Protein AF-A0A961QX63-F1 (afdb_monomer_lite)

Structure (mmCIF, N/CA/C/O backbone):
data_AF-A0A961QX63-F1
#
_entry.id   AF-A0A961QX63-F1
#
loop_
_atom_site.group_PDB
_atom_site.id
_atom_site.type_symbol
_atom_site.label_atom_id
_atom_site.label_alt_id
_atom_site.label_comp_id
_atom_site.label_asym_id
_atom_site.label_entity_id
_atom_site.label_seq_id
_atom_site.pdbx_PDB_ins_code
_atom_site.Cartn_x
_atom_site.Cartn_y
_atom_site.Cartn_z
_atom_site.occupancy
_atom_site.B_iso_or_equiv
_atom_site.auth_seq_id
_atom_site.auth_comp_id
_atom_site.auth_asym_id
_atom_site.auth_atom_id
_atom_site.pdbx_PDB_model_num
ATOM 1 N N . ALA A 1 1 ? -51.805 -22.022 -39.178 1.00 42.09 1 ALA A N 1
ATOM 2 C CA . ALA A 1 1 ? -50.680 -21.346 -39.847 1.00 42.09 1 ALA A CA 1
ATOM 3 C C . ALA A 1 1 ? -50.915 -19.857 -39.677 1.00 42.09 1 ALA A C 1
ATOM 5 O O . ALA A 1 1 ? -52.020 -19.425 -39.961 1.00 42.09 1 ALA A O 1
ATOM 6 N N . ASP A 1 2 ? -50.021 -19.036 -39.163 1.00 42.81 2 ASP A N 1
ATOM 7 C CA . ASP A 1 2 ? -48.663 -19.212 -38.654 1.00 42.81 2 ASP A CA 1
ATOM 8 C C . ASP A 1 2 ? -48.415 -17.905 -37.878 1.00 42.81 2 ASP A C 1
ATOM 10 O O . ASP A 1 2 ? -48.615 -16.826 -38.437 1.00 42.81 2 ASP A O 1
ATOM 14 N N . ALA A 1 3 ? -48.151 -17.978 -36.572 1.00 47.91 3 ALA A N 1
ATOM 15 C CA . ALA A 1 3 ? -47.845 -16.800 -35.766 1.00 47.91 3 ALA A CA 1
ATOM 16 C C . ALA A 1 3 ? -46.327 -16.619 -35.795 1.00 47.91 3 ALA A C 1
ATOM 18 O O . ALA A 1 3 ? -45.609 -17.184 -34.972 1.00 47.91 3 ALA A O 1
ATOM 19 N N . ALA A 1 4 ? -45.866 -15.884 -36.806 1.00 50.94 4 ALA A N 1
ATOM 20 C CA . ALA A 1 4 ? -44.478 -15.489 -36.971 1.00 50.94 4 ALA A CA 1
ATOM 21 C C . ALA A 1 4 ? -44.021 -14.643 -35.772 1.00 50.94 4 ALA A C 1
ATOM 23 O O . ALA A 1 4 ? -44.694 -13.692 -35.366 1.00 50.94 4 ALA A O 1
ATOM 24 N N . GLY A 1 5 ? -42.892 -15.049 -35.193 1.00 50.41 5 GLY A N 1
ATOM 25 C CA . GLY A 1 5 ? -42.320 -14.474 -33.987 1.00 50.41 5 GLY A CA 1
ATOM 26 C C . GLY A 1 5 ? -41.687 -13.098 -34.166 1.00 50.41 5 GLY A C 1
ATOM 27 O O . GLY A 1 5 ? -41.497 -12.598 -35.273 1.00 50.41 5 GLY A O 1
ATOM 28 N N . ALA A 1 6 ? -41.308 -12.525 -33.029 1.00 51.50 6 ALA A N 1
ATOM 29 C CA . ALA A 1 6 ? -40.269 -11.517 -32.948 1.00 51.50 6 ALA A CA 1
ATOM 30 C C . ALA A 1 6 ? -39.581 -11.642 -31.584 1.00 51.50 6 ALA A C 1
ATOM 32 O O . ALA A 1 6 ? -40.170 -11.375 -30.537 1.00 51.50 6 ALA A O 1
ATOM 33 N N . ASP A 1 7 ? -38.350 -12.134 -31.670 1.00 47.38 7 ASP A N 1
ATOM 34 C CA . ASP A 1 7 ? -37.263 -12.109 -30.701 1.00 47.38 7 ASP A CA 1
ATOM 35 C C . ASP A 1 7 ? -37.308 -10.903 -29.751 1.00 47.38 7 ASP A C 1
ATOM 37 O O . ASP A 1 7 ? -37.364 -9.746 -30.172 1.00 47.38 7 ASP A O 1
ATOM 41 N N . ALA A 1 8 ? -37.225 -11.186 -28.453 1.00 56.88 8 ALA A N 1
ATOM 42 C CA . ALA A 1 8 ? -36.881 -10.192 -27.452 1.00 56.88 8 ALA A CA 1
ATOM 43 C C .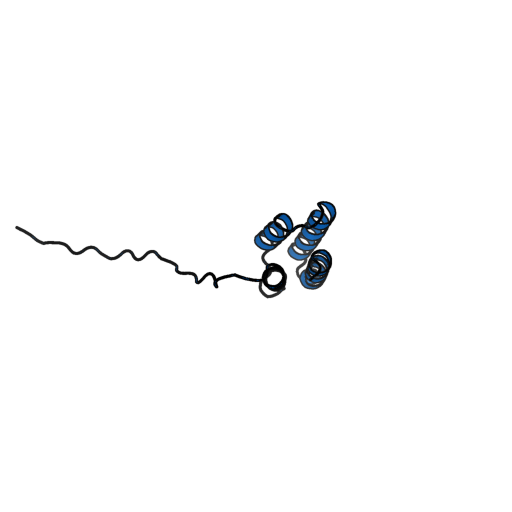 ALA A 1 8 ? -35.390 -9.849 -27.596 1.00 56.88 8 ALA A C 1
ATOM 45 O O . ALA A 1 8 ? -34.566 -10.766 -27.553 1.00 56.88 8 ALA A O 1
ATOM 46 N N . PRO A 1 9 ? -34.994 -8.570 -27.698 1.00 53.34 9 PRO A N 1
ATOM 47 C CA . PRO A 1 9 ? -33.592 -8.236 -27.561 1.00 53.34 9 PRO A CA 1
ATOM 48 C C . PRO A 1 9 ? -33.207 -8.391 -26.086 1.00 53.34 9 PRO A C 1
ATOM 50 O O . PRO A 1 9 ? -33.515 -7.546 -25.244 1.00 53.34 9 PRO A O 1
ATOM 53 N N . VAL A 1 10 ? -32.517 -9.490 -25.777 1.00 56.88 10 VAL A N 1
ATOM 54 C CA . VAL A 1 10 ? -31.576 -9.538 -24.660 1.00 56.88 10 VAL A CA 1
ATOM 55 C C . VAL A 1 10 ? -30.410 -8.626 -25.033 1.00 56.88 10 VAL A C 1
ATOM 57 O O . VAL A 1 10 ? -29.504 -9.001 -25.767 1.00 56.88 10 VAL A O 1
ATOM 60 N N . VAL A 1 11 ? -30.468 -7.379 -24.580 1.00 50.97 11 VAL A N 1
ATOM 61 C CA . VAL A 1 11 ? -29.291 -6.510 -24.536 1.00 50.97 11 VAL A CA 1
ATOM 62 C C . VAL A 1 11 ? -28.683 -6.633 -23.147 1.00 50.97 11 VAL A C 1
ATOM 64 O O . VAL A 1 11 ? -28.888 -5.809 -22.262 1.00 50.97 11 VAL A O 1
ATOM 67 N N . ASP A 1 12 ? -27.967 -7.741 -22.969 1.00 53.69 12 ASP A N 1
ATOM 68 C CA . ASP A 1 12 ? -26.819 -7.802 -22.078 1.00 53.69 12 ASP A CA 1
ATOM 69 C C . ASP A 1 12 ? -25.703 -6.986 -22.726 1.00 53.69 12 ASP A C 1
ATOM 71 O O . ASP A 1 12 ? -25.056 -7.440 -23.664 1.00 53.69 12 ASP A O 1
ATOM 75 N N . THR A 1 13 ? -25.523 -5.749 -22.284 1.00 47.66 13 THR A N 1
ATOM 76 C CA . THR A 1 13 ? -24.203 -5.118 -22.259 1.00 47.66 13 THR A CA 1
ATOM 77 C C . THR A 1 13 ? -24.264 -4.050 -21.184 1.00 47.66 13 THR A C 1
ATOM 79 O O . THR A 1 13 ? -24.701 -2.920 -21.406 1.00 47.66 13 THR A O 1
ATOM 82 N N . ALA A 1 14 ? -23.851 -4.444 -19.983 1.00 46.06 14 ALA A N 1
ATOM 83 C CA . ALA A 1 14 ? -23.291 -3.523 -19.017 1.00 46.06 14 ALA A CA 1
ATOM 84 C C . ALA A 1 14 ? -22.067 -2.857 -19.664 1.00 46.06 14 ALA A C 1
ATOM 86 O O . ALA A 1 14 ? -20.937 -3.305 -19.496 1.00 46.06 14 ALA A O 1
ATOM 87 N N . ASP A 1 15 ? -22.302 -1.791 -20.426 1.00 40.78 15 ASP A N 1
ATOM 88 C CA . ASP A 1 15 ? -21.274 -0.829 -20.802 1.00 40.78 15 ASP A CA 1
ATOM 89 C C . ASP A 1 15 ? -21.020 0.031 -19.556 1.00 40.78 15 ASP A C 1
ATOM 91 O O . ASP A 1 15 ? -21.440 1.182 -19.421 1.00 40.78 15 ASP A O 1
ATOM 95 N N . ALA A 1 16 ? -20.416 -0.606 -18.550 1.00 45.34 16 ALA A N 1
ATOM 96 C CA . ALA A 1 16 ? -19.639 0.113 -17.570 1.00 45.34 16 ALA A CA 1
ATOM 97 C C . ALA A 1 16 ? -18.504 0.723 -18.379 1.00 45.34 16 ALA A C 1
ATOM 99 O O . ALA A 1 16 ? -17.558 0.025 -18.740 1.00 45.34 16 ALA A O 1
ATOM 100 N N . ALA A 1 17 ? -18.676 1.998 -18.721 1.00 42.06 17 ALA A N 1
ATOM 101 C CA . ALA A 1 17 ? -17.649 2.852 -19.268 1.00 42.06 17 ALA A CA 1
ATOM 102 C C . ALA A 1 17 ? -16.371 2.650 -18.445 1.00 42.06 17 ALA A C 1
ATOM 104 O O . ALA A 1 17 ? -16.194 3.248 -17.386 1.00 42.06 17 ALA A O 1
ATOM 105 N N . ALA A 1 18 ? -15.497 1.764 -18.915 1.00 45.44 18 ALA A N 1
ATOM 106 C CA . ALA A 1 18 ? -14.096 1.817 -18.588 1.00 45.44 18 ALA A CA 1
ATOM 107 C C . ALA A 1 18 ? -13.639 3.112 -19.258 1.00 45.44 18 ALA A C 1
ATOM 109 O O . ALA A 1 18 ? -13.646 3.166 -20.492 1.00 45.44 18 ALA A O 1
ATOM 110 N N . PRO A 1 19 ? -13.349 4.195 -18.509 1.00 47.66 19 PRO A N 1
ATOM 111 C CA . PRO A 1 19 ? -12.740 5.342 -19.146 1.00 47.66 19 PRO A CA 1
ATOM 112 C C . PRO A 1 19 ? -11.480 4.831 -19.833 1.00 47.66 19 PRO A C 1
ATOM 114 O O . PRO A 1 19 ? -10.717 4.075 -19.233 1.00 47.66 19 PRO A O 1
ATOM 117 N N . ASP A 1 20 ? -11.354 5.200 -21.106 1.00 39.59 20 ASP A N 1
ATOM 118 C CA . ASP A 1 20 ? -10.245 4.913 -22.002 1.00 39.59 20 ASP A CA 1
ATOM 119 C C . ASP A 1 20 ? -8.946 5.300 -21.295 1.00 39.59 20 ASP A C 1
ATOM 121 O O . ASP A 1 20 ? -8.503 6.450 -21.259 1.00 39.59 20 ASP A O 1
ATOM 125 N N . ALA A 1 21 ? -8.415 4.317 -20.582 1.00 47.81 21 ALA A N 1
ATOM 126 C CA . ALA A 1 21 ? -7.360 4.488 -19.628 1.00 47.81 21 ALA A CA 1
ATOM 127 C C . ALA A 1 21 ? -6.038 4.313 -20.357 1.00 47.81 21 ALA A C 1
ATOM 129 O O . ALA A 1 21 ? -5.225 3.462 -20.008 1.00 47.81 21 ALA A O 1
ATOM 130 N N . THR A 1 22 ? -5.753 5.238 -21.273 1.00 44.78 22 THR A N 1
ATOM 131 C CA . THR A 1 22 ? -4.377 5.744 -21.363 1.00 44.78 22 THR A CA 1
ATOM 132 C C . THR A 1 22 ? -4.114 6.578 -20.100 1.00 44.78 22 THR A C 1
ATOM 134 O O . THR A 1 22 ? -3.786 7.759 -20.159 1.00 44.78 22 THR A O 1
ATOM 137 N N . ILE A 1 23 ? -4.368 5.989 -18.927 1.00 46.78 23 ILE A N 1
ATOM 138 C CA . ILE A 1 23 ? -3.995 6.572 -17.662 1.00 46.78 23 ILE A CA 1
ATOM 139 C C . ILE A 1 23 ? -2.504 6.324 -17.592 1.00 46.78 23 ILE A C 1
ATOM 141 O O . ILE A 1 23 ? -2.051 5.180 -17.628 1.00 46.78 23 ILE A O 1
ATOM 145 N N . ASP A 1 24 ? -1.750 7.412 -17.531 1.00 50.59 24 ASP A N 1
ATOM 146 C CA . ASP A 1 24 ? -0.432 7.386 -16.930 1.00 50.59 24 ASP A CA 1
ATOM 147 C C . ASP A 1 24 ? -0.523 6.523 -15.667 1.00 50.59 24 ASP A C 1
ATOM 149 O O . ASP A 1 24 ? -1.217 6.903 -14.726 1.00 50.59 24 ASP A O 1
ATOM 153 N N . SER A 1 25 ? 0.053 5.315 -15.681 1.00 55.41 25 SER A N 1
ATOM 154 C CA . SER A 1 25 ? -0.227 4.303 -14.656 1.00 55.41 25 SER A CA 1
ATOM 155 C C . SER A 1 25 ? -0.017 4.853 -13.243 1.00 55.41 25 SER A C 1
ATOM 157 O O . SER A 1 25 ? -0.708 4.425 -12.327 1.00 55.41 25 SER A O 1
ATOM 159 N N . GLY A 1 26 ? 0.862 5.849 -13.072 1.00 57.66 26 GLY A N 1
ATOM 160 C CA . GLY A 1 26 ? 1.048 6.575 -11.818 1.00 57.66 26 GLY A CA 1
ATOM 161 C C . GLY A 1 26 ? -0.196 7.329 -11.339 1.00 57.66 26 GLY A C 1
ATOM 162 O O . GLY A 1 26 ? -0.580 7.191 -10.181 1.00 57.66 26 GLY A O 1
ATOM 163 N N . MET A 1 27 ? -0.889 8.053 -12.217 1.00 57.16 27 MET A N 1
ATOM 164 C CA . MET A 1 27 ? -2.082 8.828 -11.858 1.00 57.16 27 MET A CA 1
ATOM 165 C C . MET A 1 27 ? -3.311 7.942 -11.550 1.00 57.16 27 MET A C 1
ATOM 167 O O . MET A 1 27 ? -4.093 8.275 -10.660 1.00 57.16 27 MET A O 1
ATOM 171 N N . ALA A 1 28 ? -3.457 6.777 -12.201 1.00 69.88 28 ALA A N 1
ATOM 172 C CA . ALA A 1 28 ? -4.494 5.784 -11.850 1.00 69.88 28 ALA A CA 1
ATOM 173 C C . ALA A 1 28 ? -4.238 5.199 -10.467 1.00 69.88 28 ALA A C 1
ATOM 175 O O . ALA A 1 28 ? -5.161 5.094 -9.659 1.00 69.88 28 ALA A O 1
ATOM 176 N N . LEU A 1 29 ? -2.985 4.823 -10.202 1.00 71.62 29 LEU A N 1
ATOM 177 C CA . LEU A 1 29 ? -2.582 4.280 -8.913 1.00 71.62 29 LEU A CA 1
ATOM 178 C C . LEU A 1 29 ? -2.872 5.298 -7.809 1.00 71.62 29 LEU A C 1
ATOM 180 O O . LEU A 1 29 ? -3.473 4.927 -6.806 1.00 71.62 29 LEU A O 1
ATOM 184 N N . ASP A 1 30 ? -2.565 6.577 -8.022 1.00 74.56 30 ASP A N 1
ATOM 185 C CA . ASP A 1 30 ? -2.803 7.608 -7.011 1.00 74.56 30 ASP A CA 1
ATOM 186 C C . ASP A 1 30 ? -4.277 7.714 -6.602 1.00 74.56 30 ASP A C 1
ATOM 188 O O . ASP A 1 30 ? -4.583 7.774 -5.410 1.00 74.56 30 ASP A O 1
ATOM 192 N N . THR A 1 31 ? -5.189 7.632 -7.580 1.00 75.81 31 THR A N 1
ATOM 193 C CA . THR A 1 31 ? -6.642 7.606 -7.337 1.00 75.81 31 THR A CA 1
ATOM 194 C C . THR A 1 31 ? -7.124 6.308 -6.679 1.00 75.81 31 THR A C 1
ATOM 196 O O . THR A 1 31 ? -7.993 6.358 -5.808 1.00 75.81 31 THR A O 1
ATOM 199 N N . LEU A 1 32 ? -6.525 5.163 -7.028 1.00 75.75 32 LEU A N 1
ATOM 200 C CA . LEU A 1 32 ? -6.817 3.847 -6.439 1.00 75.75 32 LEU A CA 1
ATOM 201 C C . LEU A 1 32 ? -6.375 3.756 -4.973 1.00 75.75 32 LEU A C 1
ATOM 203 O O . LEU A 1 32 ? -7.039 3.139 -4.144 1.00 75.75 32 LEU A O 1
ATOM 207 N N . PHE A 1 33 ? -5.256 4.394 -4.636 1.00 80.12 33 PHE A N 1
ATOM 208 C CA . PHE A 1 33 ? -4.721 4.461 -3.282 1.00 80.12 33 PHE A CA 1
ATOM 209 C C . PHE A 1 33 ? -5.264 5.681 -2.519 1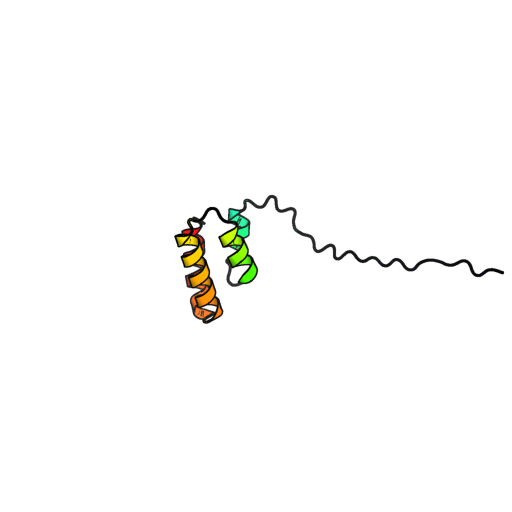.00 80.12 33 PHE A C 1
ATOM 211 O O . PHE A 1 33 ? -4.493 6.338 -1.824 1.00 80.12 33 PHE A O 1
ATOM 218 N N . THR A 1 34 ? -6.555 6.023 -2.641 1.00 81.00 34 THR A N 1
ATOM 219 C CA . THR A 1 34 ? -7.227 7.095 -1.866 1.00 81.00 34 THR A CA 1
ATOM 220 C C . THR A 1 34 ? -8.221 6.529 -0.857 1.00 81.00 34 THR A C 1
ATOM 222 O O . THR A 1 34 ? -8.813 5.484 -1.088 1.00 81.00 34 THR A O 1
ATOM 225 N N . ALA A 1 35 ? -8.477 7.244 0.244 1.00 77.62 35 ALA A N 1
ATOM 226 C CA . ALA A 1 35 ? -9.469 6.815 1.233 1.00 77.62 35 ALA A CA 1
ATOM 227 C C . ALA A 1 35 ? -10.913 6.762 0.685 1.00 77.62 35 ALA A C 1
ATOM 229 O O . ALA A 1 35 ? -11.698 5.937 1.140 1.00 77.62 35 ALA A O 1
ATOM 230 N N . GLU A 1 36 ? -11.253 7.593 -0.306 1.00 76.25 36 GLU A N 1
ATOM 231 C CA . GLU A 1 36 ? -12.587 7.665 -0.937 1.00 76.25 36 GLU A CA 1
ATOM 232 C C . GLU A 1 36 ? -12.810 6.648 -2.073 1.00 76.25 36 GLU A C 1
ATOM 234 O O . GLU A 1 36 ? -13.758 6.757 -2.845 1.00 76.25 36 GLU A O 1
ATOM 239 N N . GLY A 1 37 ? -11.958 5.634 -2.177 1.00 69.81 37 GLY A N 1
ATOM 240 C CA . GLY A 1 37 ? -12.084 4.589 -3.193 1.00 69.81 37 GLY A CA 1
ATOM 241 C C . GLY A 1 37 ? -11.125 3.429 -2.973 1.00 69.81 37 GLY A C 1
ATOM 242 O O . GLY A 1 37 ? -10.804 2.718 -3.923 1.00 69.81 37 GLY A O 1
ATOM 243 N N . PHE A 1 38 ? -10.628 3.266 -1.741 1.00 82.69 38 PHE A N 1
ATOM 244 C CA . PHE A 1 38 ? -9.615 2.271 -1.434 1.00 82.69 38 PHE A CA 1
ATOM 245 C C . PHE A 1 38 ? -10.200 0.869 -1.541 1.00 82.69 38 PHE A C 1
ATOM 247 O O . PHE A 1 38 ? -11.071 0.487 -0.758 1.00 82.69 38 PHE A O 1
ATOM 254 N N . ASP A 1 39 ? -9.649 0.087 -2.460 1.00 85.38 39 ASP A N 1
ATOM 255 C CA . ASP A 1 39 ? -9.990 -1.316 -2.617 1.00 85.38 39 ASP A CA 1
ATOM 256 C C . ASP A 1 39 ? -8.738 -2.168 -2.409 1.00 85.38 39 ASP A C 1
ATOM 258 O O . ASP A 1 39 ? -7.758 -2.065 -3.149 1.00 85.38 39 ASP A O 1
ATOM 262 N N . TYR A 1 40 ? -8.753 -2.980 -1.349 1.00 85.06 40 TYR A N 1
ATOM 263 C CA . TYR A 1 40 ? -7.593 -3.756 -0.922 1.00 85.06 40 TYR A CA 1
ATOM 264 C C . TYR A 1 40 ? -7.131 -4.736 -2.004 1.00 85.06 40 TYR A C 1
ATOM 266 O O . TYR A 1 40 ? -5.932 -4.829 -2.263 1.00 85.06 40 TYR A O 1
ATOM 274 N N . ASP A 1 41 ? -8.057 -5.443 -2.654 1.00 86.38 41 ASP A N 1
ATOM 275 C CA . ASP A 1 41 ? -7.713 -6.441 -3.670 1.00 86.38 41 ASP A CA 1
ATOM 276 C C . ASP A 1 41 ? -7.087 -5.776 -4.903 1.00 86.38 41 ASP A C 1
ATOM 278 O O . ASP A 1 41 ? -6.024 -6.198 -5.370 1.00 86.38 41 ASP A O 1
ATOM 282 N N . GLN A 1 42 ? -7.671 -4.668 -5.371 1.00 84.75 42 GLN A N 1
ATOM 283 C CA . GLN A 1 42 ? -7.123 -3.884 -6.484 1.00 84.75 42 GLN A CA 1
ATOM 284 C C . GLN A 1 42 ? -5.768 -3.264 -6.138 1.00 84.75 42 GLN A C 1
ATOM 286 O O . GLN A 1 42 ? -4.853 -3.268 -6.959 1.00 84.75 42 GLN A O 1
ATOM 291 N N . ALA A 1 43 ? -5.615 -2.758 -4.917 1.00 84.75 43 ALA A N 1
ATOM 292 C CA . ALA A 1 43 ? -4.383 -2.169 -4.418 1.00 84.75 43 ALA A CA 1
ATOM 293 C C . ALA A 1 43 ? -3.243 -3.203 -4.339 1.00 84.75 43 ALA A C 1
ATOM 295 O O . ALA A 1 43 ? -2.113 -2.925 -4.749 1.00 84.75 43 ALA A O 1
ATOM 296 N N . VAL A 1 44 ? -3.535 -4.423 -3.878 1.00 86.50 44 VAL A N 1
ATOM 297 C CA . VAL A 1 44 ? -2.576 -5.539 -3.871 1.00 86.50 44 VAL A CA 1
ATOM 298 C C . VAL A 1 44 ? -2.211 -5.962 -5.294 1.00 86.50 44 VAL A C 1
ATOM 300 O O . VAL A 1 44 ? -1.024 -6.143 -5.574 1.00 86.50 44 VAL A O 1
ATOM 303 N N . ALA A 1 45 ? -3.188 -6.069 -6.198 1.00 87.19 45 ALA A N 1
ATOM 304 C CA . ALA A 1 45 ? -2.943 -6.388 -7.605 1.00 87.19 45 ALA A CA 1
ATOM 305 C C . ALA A 1 45 ? -2.081 -5.315 -8.293 1.00 87.19 45 ALA A C 1
ATOM 307 O O . ALA A 1 45 ? -1.132 -5.637 -9.007 1.00 87.19 45 ALA A O 1
ATOM 308 N N . ALA A 1 46 ? -2.352 -4.041 -8.015 1.00 84.44 46 ALA A N 1
ATOM 309 C CA . ALA A 1 46 ? -1.577 -2.900 -8.483 1.00 84.44 46 ALA A CA 1
ATOM 310 C C . ALA A 1 46 ? -0.126 -2.918 -7.975 1.00 84.44 46 ALA A C 1
ATOM 312 O O . ALA A 1 46 ? 0.807 -2.706 -8.749 1.00 84.44 46 ALA A O 1
ATOM 313 N N . ILE A 1 47 ? 0.085 -3.212 -6.688 1.00 86.06 47 ILE A N 1
ATOM 314 C CA . ILE A 1 47 ? 1.425 -3.388 -6.106 1.00 86.06 47 ILE A CA 1
ATOM 315 C C . ILE A 1 47 ? 2.157 -4.561 -6.765 1.00 86.06 47 ILE A C 1
ATOM 317 O O . ILE A 1 47 ? 3.357 -4.460 -7.032 1.00 86.06 47 ILE A O 1
ATOM 321 N N . ASP A 1 48 ? 1.464 -5.672 -7.022 1.00 85.06 48 ASP A N 1
ATOM 322 C CA . ASP A 1 48 ? 2.068 -6.852 -7.641 1.00 85.06 48 ASP A CA 1
ATOM 323 C C . ASP A 1 48 ? 2.445 -6.605 -9.108 1.00 85.06 48 ASP A C 1
ATOM 325 O O . ASP A 1 48 ? 3.544 -6.975 -9.529 1.00 85.06 48 ASP A O 1
ATOM 329 N N . ALA A 1 49 ? 1.605 -5.876 -9.842 1.00 84.06 49 ALA A N 1
ATOM 330 C CA . ALA A 1 49 ? 1.892 -5.406 -11.194 1.00 84.06 49 ALA A CA 1
ATOM 331 C C . ALA A 1 49 ? 2.976 -4.310 -11.236 1.00 84.06 49 ALA A C 1
ATOM 333 O O . ALA A 1 49 ? 3.626 -4.123 -12.264 1.00 84.06 49 ALA A O 1
ATOM 334 N N . SER A 1 50 ? 3.200 -3.599 -10.127 1.00 82.75 50 SER A N 1
ATOM 335 C CA . SER A 1 50 ? 4.195 -2.531 -10.041 1.00 82.75 50 SER A CA 1
ATOM 336 C C . SER A 1 50 ? 5.634 -3.060 -10.114 1.00 82.75 50 SER A C 1
ATOM 338 O O . SER A 1 50 ? 5.963 -4.175 -9.691 1.00 82.75 50 SER A O 1
ATOM 340 N N . THR A 1 51 ? 6.535 -2.210 -10.604 1.00 83.50 51 THR A N 1
ATOM 341 C CA . THR A 1 51 ? 7.990 -2.429 -10.679 1.00 83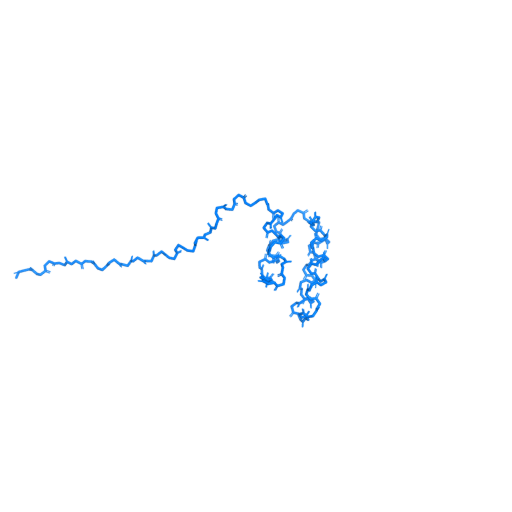.50 51 THR A CA 1
ATOM 342 C C . THR A 1 51 ? 8.697 -2.323 -9.325 1.00 83.50 51 THR A C 1
ATOM 344 O O . THR A 1 51 ? 9.926 -2.412 -9.262 1.00 83.50 51 THR A O 1
ATOM 347 N N . LEU A 1 52 ? 7.943 -2.173 -8.229 1.00 83.75 52 LEU A N 1
ATOM 348 C CA . LEU A 1 52 ? 8.462 -2.229 -6.866 1.00 83.75 52 LEU A CA 1
ATOM 349 C C . LEU A 1 52 ? 9.337 -3.470 -6.639 1.00 83.75 52 LEU A C 1
ATOM 351 O O . LEU A 1 52 ? 9.038 -4.587 -7.066 1.00 83.75 52 LEU A O 1
ATOM 355 N N . SER A 1 53 ? 10.411 -3.291 -5.874 1.00 88.25 53 SER A N 1
ATOM 356 C CA . SER A 1 53 ? 11.197 -4.425 -5.381 1.00 88.25 53 SER A CA 1
ATOM 357 C C . SER A 1 53 ? 10.339 -5.324 -4.487 1.00 88.25 53 SER A C 1
ATOM 359 O O . SER A 1 53 ? 9.447 -4.830 -3.799 1.00 88.25 53 SER A O 1
ATOM 361 N N . ARG A 1 54 ? 10.642 -6.631 -4.409 1.00 88.06 54 ARG A N 1
ATOM 362 C CA . ARG A 1 54 ? 9.900 -7.580 -3.543 1.00 88.06 54 ARG A CA 1
ATOM 363 C C . ARG A 1 54 ? 9.709 -7.068 -2.114 1.00 88.06 54 ARG A C 1
ATOM 365 O O . ARG A 1 54 ? 8.626 -7.201 -1.564 1.00 88.06 54 ARG A O 1
ATOM 372 N N . LEU A 1 55 ? 10.739 -6.437 -1.547 1.00 89.50 55 LEU A N 1
ATOM 373 C CA . LEU A 1 55 ? 10.663 -5.832 -0.219 1.00 89.50 55 LEU A CA 1
ATOM 374 C C . LEU A 1 55 ? 9.632 -4.690 -0.152 1.00 89.50 55 LEU A C 1
ATOM 376 O O . LEU A 1 55 ? 8.854 -4.637 0.795 1.00 89.50 55 LEU A O 1
ATOM 380 N N . GLY A 1 56 ? 9.596 -3.820 -1.166 1.00 89.19 56 GLY A N 1
ATOM 381 C CA . GLY A 1 56 ? 8.613 -2.741 -1.284 1.00 89.19 56 GLY A CA 1
ATOM 382 C C . GLY A 1 56 ? 7.191 -3.274 -1.448 1.00 89.19 56 GLY A C 1
ATOM 383 O O . GLY A 1 56 ? 6.288 -2.796 -0.770 1.00 89.19 56 GLY A O 1
ATOM 384 N N . LYS A 1 57 ? 7.003 -4.333 -2.250 1.00 90.69 57 LYS A N 1
ATOM 385 C CA . LYS A 1 57 ? 5.701 -5.006 -2.400 1.00 90.69 57 LYS A CA 1
ATOM 386 C C . LYS A 1 57 ? 5.191 -5.563 -1.074 1.00 90.69 57 LYS A C 1
ATOM 388 O O . LYS A 1 57 ? 4.060 -5.287 -0.687 1.00 90.69 57 LYS A O 1
ATOM 393 N N . THR A 1 58 ? 6.037 -6.288 -0.340 1.00 91.38 58 THR A N 1
ATOM 394 C CA . THR A 1 58 ? 5.673 -6.820 0.981 1.00 91.38 58 THR A CA 1
ATOM 395 C C . THR A 1 58 ? 5.389 -5.704 1.986 1.00 91.38 58 THR A C 1
ATOM 397 O O . THR A 1 58 ? 4.434 -5.810 2.751 1.00 91.38 58 THR A O 1
ATOM 400 N N . ALA A 1 59 ? 6.184 -4.629 1.999 1.00 90.31 59 ALA A N 1
ATOM 401 C CA . ALA A 1 59 ? 5.944 -3.485 2.879 1.00 90.31 59 ALA A CA 1
ATOM 402 C C . ALA A 1 59 ? 4.597 -2.814 2.576 1.00 90.31 59 ALA A C 1
ATOM 404 O O . ALA A 1 59 ? 3.804 -2.598 3.491 1.00 90.31 59 ALA A O 1
ATOM 405 N N . ALA A 1 60 ? 4.310 -2.577 1.295 1.00 89.38 60 ALA A N 1
ATOM 406 C CA . ALA A 1 60 ? 3.062 -1.979 0.854 1.00 89.38 60 ALA A CA 1
ATOM 407 C C . ALA A 1 60 ? 1.857 -2.862 1.216 1.00 89.38 60 ALA A C 1
ATOM 409 O O . ALA A 1 60 ? 0.947 -2.395 1.892 1.00 89.38 60 ALA A O 1
ATOM 410 N N . GLN A 1 61 ? 1.894 -4.162 0.904 1.00 89.75 61 GLN A N 1
ATOM 411 C CA . GLN A 1 61 ? 0.848 -5.117 1.300 1.00 89.75 61 GLN A CA 1
ATOM 412 C C . GLN A 1 61 ? 0.599 -5.121 2.812 1.00 89.75 61 GLN A C 1
ATOM 414 O O . GLN A 1 61 ? -0.549 -5.130 3.247 1.00 89.75 61 GLN A O 1
ATOM 419 N N . ARG A 1 62 ? 1.657 -5.079 3.633 1.00 91.00 62 ARG A N 1
ATOM 420 C CA . ARG A 1 62 ? 1.516 -5.013 5.095 1.00 91.00 62 ARG A CA 1
ATOM 421 C C . ARG A 1 62 ? 0.854 -3.718 5.557 1.00 91.00 62 ARG A C 1
ATOM 423 O O . ARG A 1 62 ? 0.020 -3.782 6.456 1.00 91.00 62 ARG A O 1
ATOM 430 N N . ALA A 1 63 ? 1.205 -2.582 4.958 1.00 89.19 63 ALA A N 1
ATOM 431 C CA . ALA A 1 63 ? 0.567 -1.301 5.252 1.00 89.19 63 ALA A CA 1
ATOM 432 C C . ALA A 1 63 ? -0.927 -1.337 4.891 1.00 89.19 63 ALA A C 1
ATOM 434 O O . ALA A 1 63 ? -1.763 -0.961 5.709 1.00 89.19 63 ALA A O 1
ATOM 435 N N . LEU A 1 64 ? -1.274 -1.890 3.723 1.00 87.81 64 LEU A N 1
ATOM 436 C CA . LEU A 1 64 ? -2.666 -2.064 3.306 1.00 87.81 64 LEU A CA 1
ATOM 437 C C . LEU A 1 64 ? -3.447 -3.009 4.229 1.00 87.81 64 LEU A C 1
ATOM 439 O O . LEU A 1 64 ? -4.603 -2.746 4.547 1.00 87.81 64 LEU A O 1
ATOM 443 N N . THR A 1 65 ? -2.832 -4.102 4.688 1.00 89.69 65 THR A N 1
ATOM 444 C CA . THR A 1 65 ? -3.480 -5.020 5.637 1.00 89.69 65 THR A CA 1
ATOM 445 C C . THR A 1 65 ? -3.718 -4.328 6.977 1.00 89.69 65 THR A C 1
ATOM 447 O O . THR A 1 65 ? -4.800 -4.450 7.540 1.00 89.69 65 THR A O 1
ATOM 450 N N . ALA A 1 66 ? -2.750 -3.545 7.463 1.00 88.12 66 ALA A N 1
ATOM 451 C CA . ALA A 1 66 ? -2.914 -2.764 8.687 1.00 88.12 66 ALA A CA 1
ATOM 452 C C . ALA A 1 66 ? -4.038 -1.721 8.565 1.00 88.12 66 ALA A C 1
ATOM 454 O O . ALA A 1 66 ? -4.801 -1.549 9.510 1.00 88.12 66 ALA A O 1
ATOM 455 N N . ALA A 1 67 ? -4.168 -1.081 7.400 1.00 87.75 67 ALA A N 1
ATOM 456 C CA . ALA A 1 67 ? -5.259 -0.164 7.076 1.00 87.75 67 ALA A CA 1
ATOM 457 C C . ALA A 1 67 ? -6.629 -0.854 7.008 1.00 87.75 67 ALA A C 1
ATOM 459 O O . ALA A 1 67 ? -7.634 -0.278 7.415 1.00 87.75 67 ALA A O 1
ATOM 460 N N . ARG A 1 68 ? -6.675 -2.093 6.504 1.00 84.94 68 ARG A N 1
ATOM 461 C CA . ARG A 1 68 ? -7.898 -2.904 6.454 1.00 84.94 68 ARG A CA 1
ATOM 462 C C . ARG A 1 68 ? -8.384 -3.283 7.853 1.00 84.94 68 ARG A C 1
ATOM 464 O O . ARG A 1 68 ? -9.581 -3.208 8.109 1.00 84.94 68 ARG A O 1
ATOM 471 N N . ASP A 1 69 ? -7.474 -3.697 8.733 1.00 89.50 69 ASP A N 1
ATOM 472 C CA . ASP A 1 69 ? -7.795 -3.984 10.137 1.00 89.50 69 ASP A CA 1
ATOM 473 C C . ASP A 1 69 ? -8.103 -2.701 10.927 1.00 89.50 69 ASP A C 1
ATOM 475 O O . ASP A 1 69 ? -8.946 -2.716 11.821 1.00 89.50 69 ASP A O 1
ATOM 479 N N . ASN A 1 70 ? -7.442 -1.586 10.5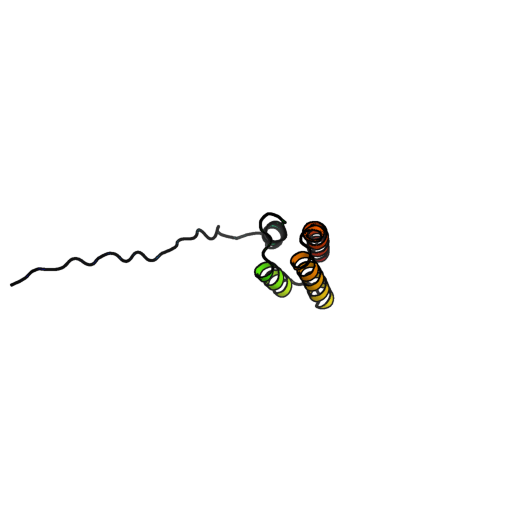92 1.00 87.56 70 ASN A N 1
ATOM 480 C CA . ASN A 1 70 ? -7.593 -0.297 11.267 1.00 87.56 70 ASN A CA 1
ATOM 481 C C . ASN A 1 70 ? -7.777 0.840 10.247 1.00 87.56 70 ASN A C 1
ATOM 483 O O . ASN A 1 70 ? -6.789 1.441 9.807 1.00 87.56 70 ASN A O 1
ATOM 487 N N . PRO A 1 71 ? -9.027 1.198 9.901 1.00 83.69 71 PRO A N 1
ATOM 488 C CA . PRO A 1 71 ? -9.307 2.232 8.904 1.00 83.69 71 PRO A CA 1
ATOM 489 C C . PRO A 1 71 ? -8.854 3.636 9.336 1.00 83.69 71 PRO A C 1
ATOM 491 O O . PRO A 1 71 ? -8.663 4.507 8.496 1.00 83.69 71 PRO A O 1
ATOM 494 N N . GLU A 1 72 ? -8.611 3.865 10.627 1.00 87.94 72 GLU A N 1
ATOM 495 C CA . GLU A 1 72 ? -7.984 5.096 11.131 1.00 87.94 72 GLU A CA 1
ATOM 496 C C . GLU A 1 72 ? -6.522 5.259 10.677 1.00 87.94 72 GLU A C 1
ATOM 498 O O . GLU A 1 72 ? -6.040 6.379 10.516 1.00 87.94 72 GLU A O 1
ATOM 503 N N . LEU A 1 73 ? -5.825 4.143 10.424 1.00 87.31 73 LEU A N 1
ATOM 504 C CA . LEU A 1 73 ? -4.445 4.119 9.929 1.00 87.31 73 LEU A CA 1
ATOM 505 C C . LEU A 1 73 ? -4.372 4.116 8.402 1.00 87.31 73 LEU A C 1
ATOM 507 O O . LEU A 1 73 ? -3.293 4.304 7.841 1.00 87.31 73 LEU A O 1
ATOM 511 N N . LEU A 1 74 ? -5.504 3.919 7.728 1.00 86.75 74 LEU A N 1
ATOM 512 C CA . LEU A 1 74 ? -5.614 3.903 6.276 1.00 86.75 74 LEU A CA 1
ATOM 513 C C . LEU A 1 74 ? -4.985 5.124 5.592 1.00 86.75 74 LEU A C 1
ATOM 515 O O . LEU A 1 74 ? -4.148 4.901 4.721 1.00 86.75 74 LEU A O 1
ATOM 519 N N . PRO A 1 75 ? -5.255 6.384 5.988 1.00 87.31 75 PRO A N 1
ATOM 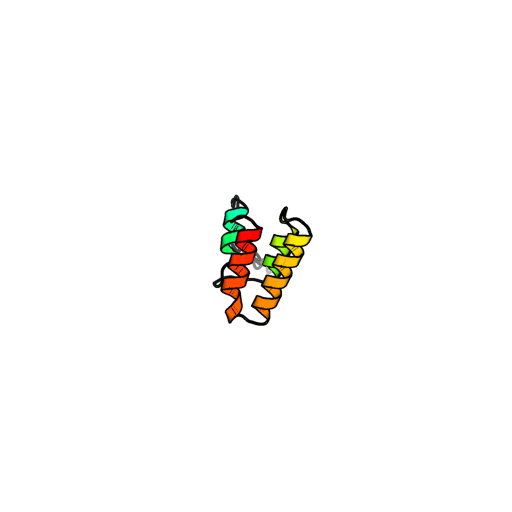520 C CA . PRO A 1 75 ? -4.592 7.535 5.369 1.00 87.31 75 PRO A CA 1
ATOM 521 C C . PRO A 1 75 ? -3.059 7.475 5.475 1.00 87.31 75 PRO A C 1
ATOM 523 O O . PRO A 1 75 ? -2.368 7.677 4.479 1.00 87.31 75 PRO A O 1
ATOM 526 N N . ALA A 1 76 ? -2.521 7.108 6.643 1.00 88.56 76 ALA A N 1
ATOM 527 C CA . ALA A 1 76 ? -1.077 7.001 6.856 1.00 88.56 76 ALA A CA 1
ATOM 528 C C . ALA A 1 76 ? -0.449 5.833 6.071 1.00 88.56 76 ALA A C 1
ATOM 530 O O . ALA A 1 76 ? 0.660 5.945 5.546 1.00 88.56 76 ALA A O 1
ATOM 531 N N . ALA A 1 77 ? -1.156 4.706 5.971 1.00 89.00 77 ALA A N 1
ATOM 532 C CA . ALA A 1 77 ? -0.728 3.559 5.180 1.00 89.00 77 ALA A CA 1
ATOM 533 C C . ALA A 1 77 ? -0.710 3.879 3.681 1.00 89.00 77 ALA A C 1
ATOM 535 O O . ALA A 1 77 ? 0.245 3.520 2.994 1.00 89.00 77 ALA A O 1
ATOM 536 N N . LEU A 1 78 ? -1.732 4.579 3.182 1.00 86.75 78 LEU A N 1
ATOM 537 C CA . LEU A 1 78 ? -1.807 5.010 1.789 1.00 86.75 78 LEU A CA 1
ATOM 538 C C . LEU A 1 78 ? -0.665 5.960 1.439 1.00 86.75 78 LEU A C 1
ATOM 540 O O . LEU A 1 78 ? 0.007 5.722 0.440 1.00 86.75 78 LEU A O 1
ATOM 544 N N . GLU A 1 79 ? -0.375 6.966 2.269 1.00 87.94 79 GLU A N 1
ATOM 545 C CA . GLU A 1 79 ? 0.798 7.836 2.079 1.00 87.94 79 GLU A CA 1
ATOM 546 C C . GLU A 1 79 ? 2.105 7.044 2.001 1.00 87.94 79 GLU A C 1
ATOM 548 O O . GLU A 1 79 ? 2.943 7.290 1.132 1.00 87.94 79 GLU A O 1
ATOM 553 N N . GLN A 1 80 ? 2.273 6.050 2.872 1.00 87.75 80 GLN A N 1
ATOM 554 C CA . GLN A 1 80 ? 3.474 5.223 2.879 1.00 87.75 80 GLN A CA 1
ATOM 555 C C . GLN A 1 80 ? 3.601 4.387 1.599 1.00 87.75 80 GLN A C 1
ATOM 557 O O . GLN A 1 80 ? 4.693 4.270 1.044 1.00 87.75 80 GLN A O 1
ATOM 562 N N . VAL A 1 81 ? 2.491 3.837 1.103 1.00 86.00 81 VAL A N 1
ATOM 563 C CA . VAL A 1 81 ? 2.451 3.094 -0.162 1.00 86.00 81 VAL A CA 1
ATOM 564 C C . VAL A 1 81 ? 2.753 4.020 -1.340 1.00 86.00 81 VAL A C 1
ATOM 566 O O . VAL A 1 81 ? 3.644 3.710 -2.122 1.00 86.00 81 VAL A O 1
ATOM 569 N N . ARG A 1 82 ? 2.107 5.184 -1.426 1.00 85.38 82 ARG A N 1
ATOM 570 C CA . ARG A 1 82 ? 2.356 6.204 -2.464 1.00 85.38 82 ARG A CA 1
ATOM 571 C C . ARG A 1 82 ? 3.830 6.600 -2.529 1.00 85.38 82 ARG A C 1
ATOM 573 O O . ARG A 1 82 ? 4.456 6.482 -3.579 1.00 85.38 82 ARG A O 1
ATOM 580 N N . SER A 1 83 ? 4.421 6.888 -1.367 1.00 86.38 83 SER A N 1
ATOM 581 C CA . SER A 1 83 ? 5.845 7.208 -1.242 1.00 86.38 83 SER A CA 1
ATOM 582 C C . SER A 1 83 ? 6.755 6.072 -1.725 1.00 86.38 83 SER A C 1
ATOM 584 O O . SER A 1 83 ? 7.758 6.330 -2.390 1.00 86.38 83 SER A O 1
ATOM 586 N N . LEU A 1 84 ? 6.402 4.809 -1.448 1.00 85.12 84 LEU A N 1
ATOM 587 C CA . LEU A 1 84 ? 7.137 3.650 -1.967 1.00 85.12 84 LEU A CA 1
ATOM 588 C C . LEU A 1 84 ? 7.030 3.533 -3.492 1.00 85.12 84 LEU A C 1
ATOM 590 O O . LEU A 1 84 ? 8.011 3.152 -4.131 1.00 85.12 84 LEU A O 1
ATOM 594 N N . LEU A 1 85 ? 5.860 3.839 -4.062 1.00 80.81 85 LEU A N 1
ATOM 595 C CA . LEU A 1 85 ? 5.637 3.867 -5.510 1.00 80.81 85 LEU A CA 1
ATOM 596 C C . LEU A 1 85 ? 6.261 5.094 -6.197 1.00 80.81 85 LEU A C 1
ATOM 598 O O . LEU A 1 85 ? 6.386 5.087 -7.420 1.00 80.81 85 LEU A O 1
ATOM 602 N N . GLY A 1 86 ? 6.708 6.092 -5.432 1.00 80.19 86 GLY A N 1
ATOM 603 C CA . GLY A 1 86 ? 7.280 7.328 -5.964 1.00 80.19 86 GLY A CA 1
ATOM 604 C C . GLY A 1 86 ? 6.235 8.283 -6.541 1.00 80.19 86 GLY A C 1
ATOM 605 O O . GLY A 1 86 ? 6.579 9.073 -7.421 1.00 80.19 86 GLY A O 1
ATOM 606 N N . LEU A 1 87 ? 4.990 8.168 -6.069 1.00 74.19 87 LEU A N 1
ATOM 607 C CA . LEU A 1 87 ? 3.893 9.104 -6.315 1.00 74.19 87 LEU A CA 1
ATOM 608 C C . LEU A 1 87 ? 3.924 10.216 -5.258 1.00 74.19 87 LEU A C 1
ATOM 610 O O . LEU A 1 87 ? 3.781 11.395 -5.650 1.00 74.19 87 LEU A O 1
#

Foldseek 3Di:
DDPDDDDDDPPPDPPPPPPPPPPPLLNVLLVCLDLVNDDLVVNLVSLVVAPQDPVLSVLLNVLSVVCVVPVVSSVVSSVSNNVSSVD

Radius of gyration: 20.5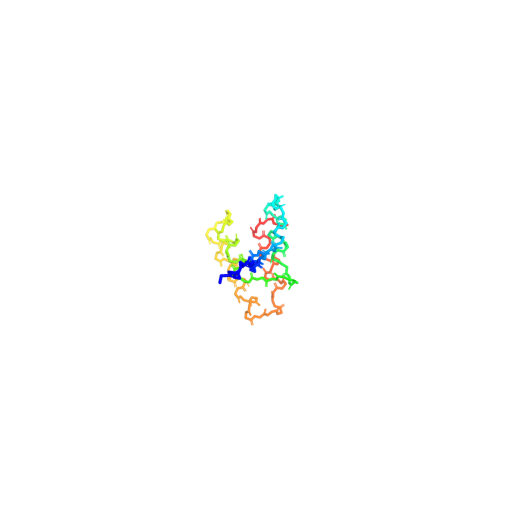1 Å; chains: 1; bounding box: 62×30×51 Å

pLDDT: mean 73.53, std 17.35, range [39.59, 91.38]

Secondary structure (DSSP, 8-state):
------------------------HHHHHHHHTSTTS--HHHHHHHHHHS---HHHHHHHHHHHHHHHH-TTTHHHHHHHHHHHHT-

Sequence (87 aa):
ADAAGADAPVVDTADAAAPDATIDSGMALDTLFTAEGFDYDQAVAAIDASTLSRLGKTAAQRALTAARDNPELLPAALEQVRSLLGL